Protein AF-A0ABD3G1M0-F1 (afdb_monomer_lite)

Radius of gyration: 13.23 Å; chains: 1; bounding box: 33×28×41 Å

Secondary structure (DSSP, 8-state):
------------TT--EEGGGTTT-HHHHHHTTEEEEEETT--EEEEEE----SSGGG-HHHHHHHHHHHTT--HHHHTT-EEEE-TTS-B--SHHHHHHH-EEEEEETT----

Foldseek 3Di:
DDPLDADPKDFDPPAWDFVVVCPPVLVVCQVQQWAWEDAPPDGTTTIIRFHQDQDPSSCVQSSLLNRCVVVVHDPVQCVVPKWKAAPVRHTDDGSVSCSVRSYIYIYRPPPDDD

Structure (mmCIF, N/CA/C/O backbone):
data_AF-A0ABD3G1M0-F1
#
_entry.id   AF-A0ABD3G1M0-F1
#
loop_
_atom_site.group_PDB
_atom_site.id
_atom_site.type_symbol
_atom_site.label_atom_id
_atom_site.label_alt_id
_atom_site.label_comp_id
_atom_site.label_asym_id
_atom_site.label_entity_id
_atom_site.label_seq_id
_atom_site.pdbx_PDB_ins_code
_atom_site.Cartn_x
_atom_site.Cartn_y
_atom_site.Cartn_z
_atom_site.occupancy
_atom_site.B_iso_or_equiv
_atom_site.auth_seq_id
_atom_site.auth_comp_id
_atom_site.auth_asym_id
_atom_site.auth_atom_id
_atom_site.pdbx_PDB_model_num
ATOM 1 N N . MET A 1 1 ? 13.413 7.931 22.720 1.00 43.38 1 MET A N 1
ATOM 2 C CA . MET A 1 1 ? 12.582 7.595 21.549 1.00 43.38 1 MET A CA 1
ATOM 3 C C . MET A 1 1 ? 12.439 6.092 21.576 1.00 43.38 1 MET A C 1
ATOM 5 O O . MET A 1 1 ? 13.456 5.421 21.490 1.00 43.38 1 MET A O 1
ATOM 9 N N . SER A 1 2 ? 11.254 5.576 21.890 1.00 48.47 2 SER A N 1
ATOM 10 C CA . SER A 1 2 ? 11.028 4.130 21.849 1.00 48.47 2 SER A CA 1
ATOM 11 C C . SER A 1 2 ? 11.089 3.698 20.389 1.00 48.47 2 SER A C 1
ATOM 13 O O . SER A 1 2 ? 10.354 4.266 19.584 1.00 48.47 2 SER A O 1
ATOM 15 N N . ASP A 1 3 ? 11.964 2.749 20.057 1.00 60.94 3 ASP A N 1
ATOM 16 C CA . ASP A 1 3 ? 11.929 2.063 18.764 1.00 60.94 3 ASP A CA 1
ATOM 17 C C . ASP A 1 3 ? 10.566 1.388 18.644 1.00 60.94 3 ASP A C 1
ATOM 19 O O . ASP A 1 3 ? 10.258 0.426 19.355 1.00 60.94 3 ASP A O 1
ATOM 23 N N . VAL A 1 4 ? 9.708 1.942 17.798 1.00 69.69 4 VAL A N 1
ATOM 24 C CA . VAL A 1 4 ? 8.444 1.306 17.459 1.00 69.69 4 VAL A CA 1
ATOM 25 C C . VAL A 1 4 ? 8.799 0.111 16.588 1.00 69.69 4 VAL A C 1
ATOM 27 O O . VAL A 1 4 ? 9.231 0.265 15.451 1.00 69.69 4 VAL A O 1
ATOM 30 N N . LYS A 1 5 ? 8.672 -1.094 17.144 1.00 81.81 5 LYS A N 1
ATOM 31 C CA . LYS A 1 5 ? 8.936 -2.318 16.395 1.00 81.81 5 LYS A CA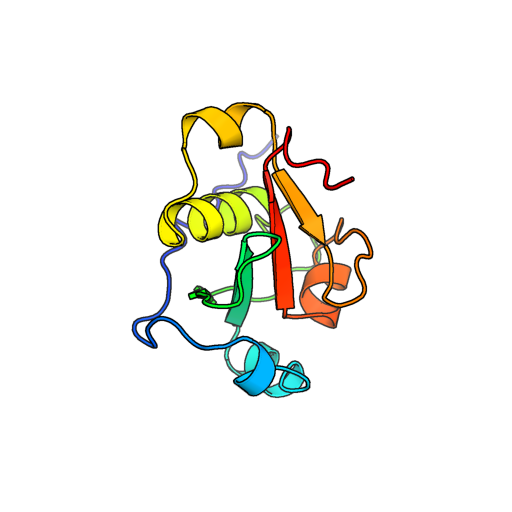 1
ATOM 32 C C . LYS A 1 5 ? 7.724 -2.644 15.531 1.00 81.81 5 LYS A C 1
ATOM 34 O O . LYS A 1 5 ? 6.700 -3.083 16.053 1.00 81.81 5 LYS A O 1
ATOM 39 N N . CYS A 1 6 ? 7.866 -2.450 14.228 1.00 87.12 6 CYS A N 1
ATOM 40 C CA . CYS A 1 6 ? 6.846 -2.837 13.268 1.00 87.12 6 CYS A CA 1
ATOM 41 C C . CYS A 1 6 ? 6.748 -4.364 13.118 1.00 87.12 6 CYS A C 1
ATOM 43 O O . CYS A 1 6 ? 7.753 -5.064 13.295 1.00 87.12 6 CYS A O 1
ATOM 45 N N . PRO A 1 7 ? 5.546 -4.900 12.833 1.00 88.44 7 PRO A N 1
ATOM 46 C CA . PRO A 1 7 ? 5.378 -6.307 12.494 1.00 88.44 7 PRO A CA 1
ATOM 47 C C . PRO A 1 7 ? 6.170 -6.682 11.239 1.00 88.44 7 PRO A C 1
ATOM 49 O O . PRO A 1 7 ? 6.367 -5.860 10.348 1.00 88.44 7 PRO A O 1
ATOM 52 N N . ASP A 1 8 ? 6.565 -7.950 11.154 1.00 89.38 8 ASP A N 1
ATOM 53 C CA . ASP A 1 8 ? 6.998 -8.545 9.890 1.00 89.38 8 ASP A CA 1
ATOM 54 C C . ASP A 1 8 ? 5.742 -8.871 9.073 1.00 89.38 8 ASP A C 1
ATOM 56 O O . ASP A 1 8 ? 5.049 -9.859 9.333 1.00 89.38 8 ASP A O 1
ATOM 60 N N . PHE A 1 9 ? 5.372 -7.960 8.175 1.00 93.88 9 PHE A N 1
ATOM 61 C CA . PHE A 1 9 ? 4.169 -8.091 7.366 1.00 93.88 9 PHE A CA 1
ATOM 62 C C . PHE A 1 9 ? 4.379 -9.111 6.249 1.00 93.88 9 PHE A C 1
ATOM 64 O O . PHE A 1 9 ? 5.313 -8.998 5.463 1.00 93.88 9 PHE A O 1
ATOM 71 N N . GLN A 1 10 ? 3.457 -10.063 6.141 1.00 94.00 10 GLN A N 1
ATOM 72 C CA . GLN A 1 10 ? 3.439 -11.074 5.086 1.00 94.00 10 GLN A CA 1
ATOM 73 C C . GLN A 1 10 ? 2.075 -11.043 4.387 1.00 94.00 10 GLN A C 1
ATOM 75 O O . GLN A 1 10 ? 1.068 -10.836 5.073 1.00 94.00 10 GLN A O 1
ATOM 80 N N . PRO A 1 11 ? 2.013 -11.219 3.056 1.00 93.50 11 PRO A N 1
ATOM 81 C CA . PRO A 1 11 ? 0.749 -11.259 2.335 1.00 93.50 11 PRO A CA 1
ATOM 82 C C . PRO A 1 11 ? -0.093 -12.450 2.800 1.00 93.50 11 PRO A C 1
ATOM 84 O O . PRO A 1 11 ? 0.428 -13.476 3.234 1.00 93.50 11 PRO A O 1
ATOM 87 N N . THR A 1 12 ? -1.412 -12.318 2.719 1.00 91.88 12 THR A N 1
ATOM 88 C CA . THR A 1 12 ? -2.322 -13.431 3.023 1.00 91.88 12 THR A CA 1
ATOM 89 C C . THR A 1 12 ? -2.251 -14.506 1.936 1.00 91.88 12 THR A C 1
ATOM 91 O O . THR A 1 12 ? -1.949 -14.197 0.784 1.00 91.88 12 THR A O 1
ATOM 94 N N . ASP A 1 13 ? -2.662 -15.734 2.256 1.00 85.50 13 ASP A N 1
ATOM 95 C CA . ASP A 1 13 ? -2.692 -16.862 1.309 1.00 85.50 13 ASP A CA 1
ATOM 96 C C . ASP A 1 13 ? -3.772 -16.743 0.204 1.00 85.50 13 ASP A C 1
ATOM 98 O O . ASP A 1 13 ? -3.961 -17.673 -0.579 1.00 85.50 13 ASP A O 1
ATOM 102 N N . GLU A 1 14 ? -4.498 -15.618 0.123 1.00 78.94 14 GLU A N 1
ATOM 103 C CA . GLU A 1 14 ? -5.591 -15.386 -0.841 1.00 78.94 14 GLU A CA 1
ATOM 104 C C . GLU A 1 14 ? -5.107 -15.265 -2.307 1.00 78.94 14 GLU A C 1
ATOM 106 O O . GLU A 1 14 ? -5.920 -15.334 -3.228 1.00 78.94 14 GLU A O 1
ATOM 111 N N . GLY A 1 15 ? -3.791 -15.185 -2.543 1.00 72.81 15 GLY A N 1
ATOM 112 C CA . GLY A 1 15 ? -3.193 -15.121 -3.881 1.00 72.81 15 GLY A CA 1
ATOM 113 C C . GLY A 1 15 ? -3.417 -13.782 -4.595 1.00 72.81 15 GLY A C 1
ATOM 114 O O . GLY A 1 15 ? -4.031 -12.864 -4.050 1.00 72.81 15 GLY A O 1
ATOM 115 N N . LEU A 1 16 ? -2.891 -13.660 -5.821 1.00 77.25 16 LEU A N 1
ATOM 116 C CA . LEU A 1 16 ? -3.046 -12.439 -6.617 1.00 77.25 16 LEU A CA 1
ATOM 117 C C . LEU A 1 16 ? -4.505 -12.259 -7.047 1.00 77.25 16 LEU A C 1
ATOM 119 O O . LEU A 1 16 ? -5.093 -13.153 -7.659 1.00 77.25 16 LEU A O 1
ATOM 123 N N . THR A 1 17 ? -5.082 -11.100 -6.734 1.00 84.38 17 THR A N 1
ATOM 124 C CA . THR A 1 17 ? -6.458 -10.742 -7.111 1.00 84.38 17 THR A CA 1
ATOM 125 C C . THR A 1 17 ? -6.456 -9.513 -8.008 1.00 84.38 17 THR A C 1
ATOM 127 O O . THR A 1 17 ? -5.645 -8.614 -7.820 1.00 84.38 17 THR A O 1
ATOM 130 N N . HIS A 1 18 ? -7.361 -9.474 -8.989 1.00 87.06 18 HIS A N 1
ATOM 131 C CA . HIS A 1 18 ? -7.497 -8.320 -9.875 1.00 87.06 18 HIS A CA 1
ATOM 132 C C . HIS A 1 18 ? -8.236 -7.166 -9.179 1.00 87.06 18 HIS A C 1
ATOM 134 O O . HIS A 1 18 ? -9.300 -7.395 -8.595 1.00 87.06 18 HIS A O 1
ATOM 140 N N . VAL A 1 19 ? -7.744 -5.928 -9.299 1.00 82.62 19 VAL A N 1
ATOM 141 C CA . VAL A 1 19 ? -8.296 -4.745 -8.601 1.00 82.62 19 VAL A CA 1
ATOM 142 C C . VAL A 1 19 ? -9.807 -4.549 -8.769 1.00 82.62 19 VAL A C 1
ATOM 144 O O . VAL A 1 19 ? -10.498 -4.218 -7.807 1.00 82.62 19 VAL A O 1
ATOM 147 N N . GLU A 1 20 ? -10.358 -4.811 -9.957 1.00 86.75 20 GLU A N 1
ATOM 148 C CA . GLU A 1 20 ? -11.800 -4.673 -10.233 1.00 86.75 20 GLU A CA 1
ATOM 149 C C . GLU A 1 20 ? -12.684 -5.511 -9.303 1.00 86.75 20 GLU A C 1
ATOM 151 O O . GLU A 1 20 ? -13.820 -5.129 -9.022 1.00 86.75 20 GLU A O 1
ATOM 156 N N . LEU A 1 21 ? -12.161 -6.636 -8.808 1.00 86.25 21 LEU A N 1
ATOM 157 C CA . LEU A 1 21 ? -12.872 -7.487 -7.864 1.00 86.25 21 LEU A CA 1
ATOM 158 C C . LEU A 1 21 ? -12.922 -6.872 -6.468 1.00 86.25 21 LEU A C 1
ATOM 160 O O . LEU A 1 21 ? -13.790 -7.251 -5.697 1.00 86.25 21 LEU A O 1
ATOM 164 N N . VAL A 1 22 ? -12.030 -5.937 -6.142 1.00 87.06 22 VAL A N 1
ATOM 165 C CA . VAL A 1 22 ? -11.836 -5.380 -4.794 1.00 87.06 22 VAL A CA 1
ATOM 166 C C . VAL A 1 22 ? -12.381 -3.958 -4.665 1.00 87.06 22 VAL A C 1
ATOM 168 O O . VAL A 1 22 ? -12.661 -3.499 -3.557 1.00 87.06 22 VAL A O 1
ATOM 171 N N . LEU A 1 23 ? -12.602 -3.263 -5.784 1.00 87.00 23 LEU A N 1
ATOM 172 C CA . LEU A 1 23 ? -13.234 -1.944 -5.786 1.00 87.00 23 LEU A CA 1
ATOM 173 C C . LEU A 1 23 ? -14.554 -1.963 -5.000 1.00 87.00 23 LEU A C 1
ATOM 175 O O . LEU A 1 23 ? -15.399 -2.839 -5.194 1.00 87.00 23 LEU A O 1
ATOM 179 N N . ARG A 1 24 ? -14.760 -0.949 -4.148 1.00 88.50 24 ARG A N 1
ATOM 180 C CA . ARG A 1 24 ? -15.937 -0.805 -3.271 1.00 88.50 24 ARG A CA 1
ATOM 181 C C . ARG A 1 24 ? -16.069 -1.871 -2.175 1.00 88.50 24 ARG A C 1
ATOM 183 O O . ARG A 1 24 ? -17.148 -2.023 -1.599 1.00 88.50 24 ARG A O 1
ATOM 190 N N . GLN A 1 25 ? -15.009 -2.630 -1.893 1.00 92.19 25 GLN A N 1
ATOM 191 C CA . GLN A 1 25 ? -14.962 -3.584 -0.780 1.00 92.19 25 GLN A CA 1
ATOM 192 C C . GLN A 1 25 ? -14.263 -3.015 0.462 1.00 92.19 25 GLN A C 1
ATOM 194 O O . GLN A 1 25 ? -13.815 -3.773 1.323 1.00 92.19 25 GLN A O 1
ATOM 199 N N . GLU A 1 26 ? -14.178 -1.691 0.611 1.00 92.56 26 GLU A N 1
ATOM 200 C CA . GLU A 1 26 ? -13.411 -1.052 1.685 1.00 92.56 26 GLU A CA 1
ATOM 201 C C . GLU A 1 26 ? -13.909 -1.484 3.066 1.00 92.56 26 GLU A C 1
ATOM 203 O O . GLU A 1 26 ? -13.105 -1.678 3.972 1.00 92.56 26 GLU A O 1
ATOM 208 N N . GLN A 1 27 ? -15.224 -1.674 3.236 1.00 94.06 27 GLN A N 1
ATOM 209 C CA . GLN A 1 27 ? -15.786 -2.168 4.496 1.00 94.06 27 GLN A CA 1
ATOM 210 C C . GLN A 1 27 ? -15.377 -3.619 4.779 1.00 94.06 27 GLN A C 1
ATOM 212 O O . GLN A 1 27 ? -14.970 -3.927 5.892 1.00 94.06 27 GLN A O 1
ATOM 217 N N . GLN A 1 28 ? -15.420 -4.494 3.773 1.00 94.81 28 GLN A N 1
ATOM 218 C CA . GLN A 1 28 ? -15.022 -5.895 3.922 1.00 94.81 28 GLN A CA 1
ATOM 219 C C . GLN A 1 28 ? -13.528 -6.022 4.250 1.00 94.81 28 GLN A C 1
ATOM 221 O O . GLN A 1 28 ? -13.152 -6.817 5.109 1.00 94.81 28 GLN A O 1
ATOM 226 N N . LEU A 1 29 ? -12.682 -5.216 3.604 1.00 94.88 29 LEU A N 1
ATOM 227 C CA . LEU A 1 29 ? -11.256 -5.125 3.9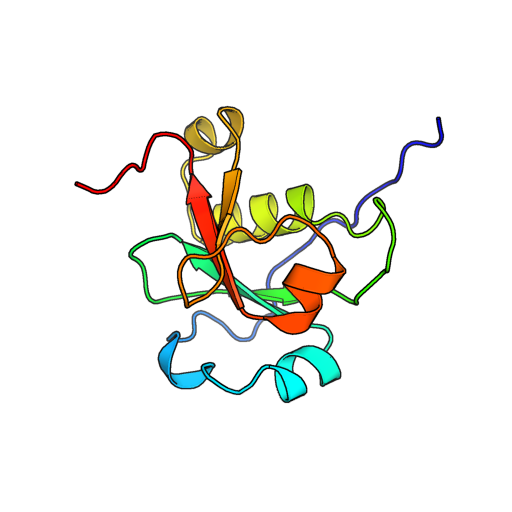19 1.00 94.88 29 LEU A CA 1
ATOM 228 C C . LEU A 1 29 ? -11.036 -4.640 5.358 1.00 94.88 29 LEU A C 1
ATOM 230 O O . LEU A 1 29 ? -10.205 -5.193 6.077 1.00 94.88 29 LEU A O 1
ATOM 234 N N . ARG A 1 30 ? -11.826 -3.65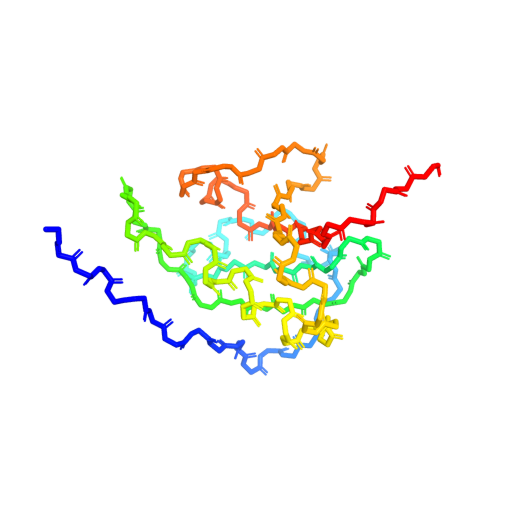9 5.812 1.00 95.31 30 ARG A N 1
ATOM 235 C CA . ARG A 1 30 ? -11.819 -3.177 7.203 1.00 95.31 30 ARG A CA 1
ATOM 236 C C . ARG A 1 30 ? -12.161 -4.290 8.187 1.00 95.31 30 ARG A C 1
ATOM 238 O O . ARG A 1 30 ? -11.407 -4.510 9.130 1.00 95.31 30 ARG A O 1
ATOM 245 N N . ASP A 1 31 ? -13.243 -5.022 7.932 1.00 95.25 31 ASP A N 1
ATOM 246 C CA . ASP A 1 31 ? -13.736 -6.098 8.800 1.00 95.25 31 ASP A CA 1
ATOM 247 C C . ASP A 1 31 ? -12.720 -7.244 8.927 1.00 95.25 31 ASP A C 1
ATOM 249 O O . ASP A 1 31 ? -12.625 -7.893 9.970 1.00 95.25 31 ASP A O 1
ATOM 253 N N . ARG A 1 32 ? -11.926 -7.472 7.875 1.00 94.88 32 ARG A N 1
ATOM 254 C CA . ARG A 1 32 ? -10.853 -8.475 7.843 1.00 94.88 32 ARG A CA 1
ATOM 255 C C . ARG A 1 32 ? -9.502 -7.958 8.335 1.00 94.88 32 ARG A C 1
ATOM 257 O O . ARG A 1 32 ? -8.562 -8.743 8.404 1.00 94.88 32 ARG A O 1
ATOM 264 N N . ASN A 1 33 ? -9.389 -6.674 8.686 1.00 95.50 33 ASN A N 1
ATOM 265 C CA . ASN A 1 33 ? -8.110 -6.009 8.949 1.00 95.50 33 ASN A CA 1
ATOM 266 C C . ASN A 1 33 ? -7.102 -6.246 7.818 1.00 95.50 33 ASN A C 1
ATOM 268 O O . ASN A 1 33 ? -5.981 -6.694 8.046 1.00 95.50 33 ASN A O 1
ATOM 272 N N . GLN A 1 34 ? -7.526 -5.976 6.590 1.00 95.56 34 GLN A N 1
ATOM 273 C CA . GLN A 1 34 ? -6.706 -6.094 5.395 1.00 95.56 34 GLN A CA 1
ATOM 274 C C . GLN A 1 34 ? -6.591 -4.737 4.700 1.00 95.56 34 GLN A C 1
ATOM 276 O O . GLN A 1 34 ? -7.458 -3.862 4.817 1.00 95.56 34 GLN A O 1
ATOM 281 N N . VAL A 1 35 ? -5.493 -4.572 3.975 1.00 96.25 35 VAL A N 1
ATOM 282 C CA . VAL A 1 35 ? -5.294 -3.518 2.984 1.00 96.25 35 VAL A CA 1
ATOM 283 C C . VAL A 1 35 ? -4.839 -4.192 1.703 1.00 96.25 35 VAL A C 1
ATOM 285 O O . VAL A 1 35 ? -3.989 -5.080 1.729 1.00 96.25 35 VAL A O 1
ATOM 288 N N . PHE A 1 36 ? -5.423 -3.781 0.591 1.00 95.81 36 PHE A N 1
ATOM 289 C CA . PHE A 1 36 ? -5.089 -4.285 -0.726 1.00 95.81 36 PHE A CA 1
ATOM 290 C C . PHE A 1 36 ? -4.057 -3.366 -1.380 1.00 95.81 36 PHE A C 1
ATOM 292 O O . PHE A 1 36 ? -4.277 -2.156 -1.475 1.00 95.81 36 PHE A O 1
ATOM 299 N N . PHE A 1 37 ? -2.926 -3.931 -1.794 1.00 95.94 37 PHE A N 1
ATOM 300 C CA . PHE A 1 37 ? -1.821 -3.185 -2.384 1.00 95.94 37 PHE A CA 1
ATOM 301 C C . PHE A 1 37 ? -1.534 -3.636 -3.804 1.00 95.94 37 PHE A C 1
ATOM 303 O O . PHE A 1 37 ? -1.462 -4.833 -4.075 1.00 95.94 37 PHE A O 1
ATOM 310 N N . MET A 1 38 ? -1.267 -2.648 -4.652 1.00 94.00 38 MET A N 1
ATOM 311 C CA . MET A 1 38 ? -0.900 -2.825 -6.052 1.00 94.00 38 MET A CA 1
ATOM 312 C C . MET A 1 38 ? 0.328 -2.008 -6.408 1.00 94.00 38 MET A C 1
ATOM 314 O O . MET A 1 38 ? 0.532 -0.938 -5.838 1.00 94.00 38 MET A O 1
ATOM 318 N N . LEU A 1 39 ? 1.144 -2.463 -7.357 1.00 92.31 39 LEU A N 1
ATOM 319 C CA . LEU A 1 39 ? 2.166 -1.594 -7.944 1.00 92.31 39 LEU A CA 1
ATOM 320 C C . LEU A 1 39 ? 1.506 -0.636 -8.934 1.00 92.31 39 LEU A C 1
ATOM 322 O O . LEU A 1 39 ? 0.571 -0.998 -9.644 1.00 92.31 39 LEU A O 1
ATOM 326 N N . ASN A 1 40 ? 2.010 0.592 -9.014 1.00 87.25 40 ASN A N 1
ATOM 327 C CA . ASN A 1 40 ? 1.490 1.561 -9.969 1.00 87.25 40 ASN A CA 1
ATOM 328 C C . ASN A 1 40 ? 1.558 1.040 -11.415 1.00 87.25 40 ASN A C 1
ATOM 330 O O . ASN A 1 40 ? 2.617 0.610 -11.875 1.00 87.25 40 ASN A O 1
ATOM 334 N N . GLY A 1 41 ? 0.440 1.117 -12.141 1.00 84.38 41 GLY A N 1
ATOM 335 C CA . GLY A 1 41 ? 0.329 0.614 -13.514 1.00 84.38 41 GLY A CA 1
ATOM 336 C C . GLY A 1 41 ? 0.155 -0.905 -13.640 1.00 84.38 41 GLY A C 1
ATOM 337 O O . GLY A 1 41 ? 0.148 -1.405 -14.763 1.00 84.38 41 GLY A O 1
ATOM 338 N N . GLN A 1 42 ? 0.008 -1.624 -12.523 1.00 86.56 42 GLN A N 1
ATOM 339 C CA . GLN A 1 42 ? -0.385 -3.033 -12.481 1.00 86.56 42 GLN A CA 1
ATOM 340 C C . GLN A 1 42 ? -1.821 -3.180 -11.969 1.00 86.56 42 GLN A C 1
ATOM 342 O O . GLN A 1 42 ? -2.372 -2.251 -11.383 1.00 86.56 42 GLN A O 1
ATOM 347 N N . ASN A 1 43 ? -2.410 -4.356 -12.202 1.00 82.75 43 ASN A N 1
ATOM 348 C CA . ASN A 1 43 ? -3.776 -4.684 -11.781 1.00 82.75 43 ASN A CA 1
ATOM 349 C C . ASN A 1 43 ? -3.860 -5.976 -10.940 1.00 82.75 43 ASN A C 1
ATOM 351 O O . ASN A 1 43 ? -4.973 -6.430 -10.681 1.00 82.75 43 ASN A O 1
ATOM 355 N N . GLU A 1 44 ? -2.726 -6.614 -10.617 1.00 79.94 44 GLU A N 1
ATOM 356 C CA . GLU A 1 44 ? -2.635 -7.887 -9.882 1.00 79.94 44 GLU A CA 1
ATOM 357 C C . GLU A 1 44 ? -1.834 -7.724 -8.593 1.00 79.94 44 GLU A C 1
ATOM 359 O O . GLU A 1 44 ? -0.696 -7.249 -8.609 1.00 79.94 44 GLU A O 1
ATOM 364 N N . ASP A 1 45 ? -2.436 -8.152 -7.486 1.00 83.19 45 ASP A N 1
ATOM 365 C CA . ASP A 1 45 ? -2.224 -7.448 -6.224 1.00 83.19 45 ASP A CA 1
ATOM 366 C C . ASP A 1 45 ? -2.242 -8.373 -5.005 1.00 83.19 45 ASP A C 1
ATOM 368 O O . ASP A 1 45 ? -2.701 -9.513 -5.075 1.00 83.19 45 ASP A O 1
ATOM 372 N N . VAL A 1 46 ? -1.785 -7.864 -3.858 1.00 92.75 46 VAL A N 1
ATOM 373 C CA . VAL A 1 46 ? -1.696 -8.621 -2.600 1.00 92.75 46 VAL A CA 1
ATOM 374 C C . VAL A 1 46 ? -2.564 -8.013 -1.503 1.00 92.75 46 VAL A C 1
ATOM 376 O O . VAL A 1 46 ? -2.641 -6.794 -1.336 1.00 92.75 46 VAL A O 1
ATOM 379 N N . TYR A 1 47 ? -3.172 -8.875 -0.689 1.00 95.56 47 TYR A N 1
ATOM 380 C CA . TYR A 1 47 ? -3.771 -8.470 0.580 1.00 95.56 47 TYR A CA 1
ATOM 381 C C . TYR A 1 47 ? -2.724 -8.532 1.683 1.00 95.56 47 TYR A C 1
ATOM 383 O O . TYR A 1 47 ? -2.131 -9.583 1.937 1.00 95.56 47 TYR A O 1
ATOM 391 N N . MET A 1 48 ? -2.544 -7.415 2.375 1.00 95.62 48 MET A N 1
ATOM 392 C CA . MET A 1 48 ? -1.658 -7.312 3.522 1.00 95.62 48 MET A CA 1
ATOM 393 C C . MET A 1 48 ? -2.480 -7.221 4.811 1.00 95.62 48 MET A C 1
ATOM 395 O O . MET A 1 48 ? -3.404 -6.403 4.886 1.00 95.62 48 MET A O 1
ATOM 399 N N . PRO A 1 49 ? -2.162 -8.022 5.843 1.00 95.25 49 PRO A N 1
ATOM 400 C CA . PRO A 1 49 ? -2.808 -7.919 7.139 1.00 95.25 49 PRO A CA 1
ATOM 401 C C . PRO A 1 49 ? -2.403 -6.601 7.801 1.00 95.25 49 PRO A C 1
ATOM 403 O O . PRO A 1 49 ? -1.229 -6.347 8.065 1.00 95.25 49 PRO A O 1
ATOM 406 N N . TRP A 1 50 ? -3.387 -5.758 8.084 1.00 95.06 50 TRP A N 1
ATOM 407 C CA . TRP A 1 50 ? -3.196 -4.481 8.747 1.00 95.06 50 TRP A CA 1
ATOM 408 C C . TRP A 1 50 ? -4.458 -4.043 9.498 1.00 95.06 50 TRP A C 1
ATOM 410 O O . TRP A 1 50 ? -5.536 -3.835 8.926 1.00 95.06 50 TRP A O 1
ATOM 420 N N . ALA A 1 51 ? -4.299 -3.868 10.808 1.00 91.31 51 ALA A N 1
ATOM 421 C CA . ALA A 1 51 ? -5.306 -3.276 11.674 1.00 91.31 51 ALA A CA 1
ATOM 422 C C . ALA A 1 51 ? -5.017 -1.782 11.843 1.00 91.31 51 ALA A C 1
ATOM 424 O O . ALA A 1 51 ? -3.874 -1.394 12.092 1.00 91.31 51 ALA A O 1
ATOM 425 N N . HIS A 1 52 ? -6.057 -0.953 11.734 1.00 90.44 52 HIS A N 1
ATOM 426 C CA . HIS A 1 52 ? -5.912 0.493 11.886 1.00 90.44 52 HIS A CA 1
ATOM 427 C C . HIS A 1 52 ? -5.431 0.844 13.296 1.00 90.44 52 HIS A C 1
ATOM 429 O O . HIS A 1 52 ? -5.964 0.359 14.296 1.00 90.44 52 HIS A O 1
ATOM 435 N N . GLN A 1 53 ? -4.414 1.702 13.357 1.00 83.81 53 GLN A N 1
ATOM 436 C CA . GLN A 1 53 ? -3.931 2.322 14.584 1.00 83.81 53 GLN A CA 1
ATOM 437 C C . GLN A 1 53 ? -3.729 3.821 14.318 1.00 83.81 53 GLN A C 1
ATOM 439 O O . GLN A 1 53 ? -3.000 4.170 13.392 1.00 83.81 53 GLN A O 1
ATOM 444 N N . PRO A 1 54 ? -4.338 4.724 15.103 1.00 70.12 54 PRO A N 1
ATOM 445 C CA . PRO A 1 54 ? -4.326 6.166 14.836 1.00 70.12 54 PRO A CA 1
ATOM 446 C C . PRO A 1 54 ? -3.022 6.870 15.272 1.00 70.12 54 PRO A C 1
ATOM 448 O O . PRO A 1 54 ? -3.049 8.001 15.749 1.00 70.12 54 PRO A O 1
ATOM 451 N N . SER A 1 55 ? -1.866 6.212 15.162 1.00 71.50 55 SER A N 1
ATOM 452 C CA . SER A 1 55 ? -0.567 6.767 15.563 1.00 71.50 55 SER A CA 1
ATOM 453 C C . SER A 1 55 ? 0.502 6.516 14.501 1.00 71.50 55 SER A C 1
ATOM 455 O O . SER A 1 55 ? 0.340 5.669 13.623 1.00 71.50 55 SER A O 1
ATOM 457 N N . ASP A 1 56 ? 1.648 7.186 14.638 1.00 62.62 56 ASP A N 1
ATOM 458 C CA . ASP A 1 56 ? 2.854 6.934 13.833 1.00 62.62 56 ASP A CA 1
ATOM 459 C C . ASP A 1 56 ? 3.359 5.476 13.947 1.00 62.62 56 ASP A C 1
ATOM 461 O O . ASP A 1 56 ? 4.259 5.061 13.225 1.00 62.62 56 ASP A O 1
ATOM 465 N N . GLN A 1 57 ? 2.763 4.674 14.839 1.00 67.94 57 GLN A N 1
ATOM 466 C CA . GLN A 1 57 ? 3.020 3.244 15.003 1.00 67.94 57 GLN A CA 1
ATOM 467 C C . GLN A 1 57 ? 2.236 2.362 14.026 1.00 67.94 57 GLN A C 1
ATOM 469 O O . GLN A 1 57 ? 2.345 1.141 14.086 1.00 67.94 57 GLN A O 1
ATOM 474 N N . ALA A 1 58 ? 1.465 2.952 13.111 1.00 81.75 58 ALA A N 1
ATOM 475 C CA . ALA A 1 58 ? 0.720 2.217 12.096 1.00 81.75 58 ALA A CA 1
ATOM 476 C C . ALA A 1 58 ? 1.605 1.505 11.055 1.00 81.75 58 ALA A C 1
ATOM 478 O O . ALA A 1 58 ? 1.067 0.755 10.239 1.00 81.75 58 ALA A O 1
ATOM 479 N N . CYS A 1 59 ? 2.926 1.738 11.070 1.00 90.69 59 CYS A N 1
ATOM 480 C CA . CYS A 1 59 ? 3.920 1.038 10.248 1.00 90.69 59 CYS A CA 1
ATOM 481 C C . CYS A 1 59 ? 3.584 1.020 8.750 1.00 90.69 59 CYS A C 1
ATOM 483 O O . CYS A 1 59 ? 3.781 0.021 8.063 1.00 90.69 59 CYS A O 1
ATOM 485 N N . ILE A 1 60 ? 3.014 2.123 8.251 1.00 92.19 60 ILE A N 1
ATOM 486 C CA . ILE A 1 60 ? 2.521 2.234 6.870 1.00 92.19 60 ILE A CA 1
ATOM 487 C C . ILE A 1 60 ? 3.664 2.066 5.871 1.00 92.19 60 ILE A C 1
ATOM 489 O O . ILE A 1 60 ? 3.477 1.452 4.823 1.00 92.19 60 ILE A O 1
ATOM 493 N N . LEU A 1 61 ? 4.842 2.607 6.195 1.00 90.00 61 LEU A N 1
ATOM 494 C CA . LEU A 1 61 ? 6.018 2.510 5.342 1.00 90.00 61 LEU A CA 1
ATOM 495 C C . LEU A 1 61 ? 6.493 1.058 5.236 1.00 90.00 61 LEU A C 1
ATOM 497 O O . LEU A 1 61 ? 6.657 0.555 4.130 1.00 90.00 61 LEU A O 1
ATOM 501 N N . GLU A 1 62 ? 6.664 0.376 6.367 1.00 92.19 62 GLU A N 1
ATOM 502 C CA . GLU A 1 62 ? 7.093 -1.022 6.429 1.00 92.19 62 GLU A CA 1
ATOM 503 C C . GLU A 1 62 ? 6.072 -1.942 5.751 1.00 92.19 62 GLU A C 1
ATOM 505 O O . GLU A 1 62 ? 6.443 -2.796 4.949 1.00 92.19 62 GLU A O 1
ATOM 510 N N . LEU A 1 63 ? 4.779 -1.721 6.005 1.00 94.75 63 LEU A N 1
ATOM 511 C CA . LEU A 1 63 ? 3.682 -2.421 5.341 1.00 94.75 63 LEU A CA 1
ATOM 512 C C . LEU A 1 63 ? 3.779 -2.292 3.817 1.00 94.75 63 LEU A C 1
ATOM 514 O O . LEU A 1 63 ? 3.705 -3.291 3.103 1.00 94.75 63 LEU A O 1
ATOM 518 N N . ALA A 1 64 ? 3.968 -1.071 3.319 1.00 94.50 64 ALA A N 1
ATOM 519 C CA . ALA A 1 64 ? 4.037 -0.793 1.892 1.00 94.50 64 ALA A CA 1
ATOM 520 C C . ALA A 1 64 ? 5.324 -1.327 1.237 1.00 94.50 64 ALA A C 1
ATOM 522 O O . ALA A 1 64 ? 5.273 -1.797 0.102 1.00 94.50 64 ALA A O 1
ATOM 523 N N . GLN A 1 65 ? 6.459 -1.320 1.944 1.00 93.81 65 GLN A N 1
ATOM 524 C CA . GLN A 1 65 ? 7.696 -1.957 1.476 1.00 93.81 65 GLN A CA 1
ATOM 525 C C . GLN A 1 65 ? 7.516 -3.471 1.330 1.00 93.81 65 GLN A C 1
ATOM 527 O O . GLN A 1 65 ? 7.855 -4.031 0.289 1.00 93.81 65 GLN A O 1
ATOM 532 N N . MET A 1 66 ? 6.932 -4.128 2.336 1.00 94.69 66 MET A N 1
ATOM 533 C CA . MET A 1 66 ? 6.676 -5.570 2.288 1.00 94.69 66 MET A CA 1
ATOM 534 C C . MET A 1 66 ? 5.658 -5.938 1.208 1.00 94.69 66 MET A C 1
ATOM 536 O O . MET A 1 66 ? 5.831 -6.944 0.517 1.00 94.69 66 MET A O 1
ATOM 540 N N . ALA A 1 67 ? 4.637 -5.102 1.003 1.00 94.81 67 ALA A N 1
ATOM 541 C CA . ALA A 1 67 ? 3.700 -5.259 -0.103 1.00 94.81 67 ALA A CA 1
ATOM 542 C C . ALA A 1 67 ? 4.416 -5.174 -1.459 1.00 94.81 67 ALA A C 1
ATOM 544 O O . ALA A 1 67 ? 4.262 -6.062 -2.293 1.00 94.81 67 ALA A O 1
ATOM 545 N N . ALA A 1 68 ? 5.256 -4.154 -1.661 1.00 94.12 68 ALA A N 1
ATOM 546 C CA . ALA A 1 68 ? 6.012 -3.979 -2.898 1.00 94.12 68 ALA A CA 1
ATOM 547 C C . ALA A 1 68 ? 6.938 -5.169 -3.187 1.00 94.12 68 ALA A C 1
ATOM 549 O O . ALA A 1 68 ? 6.946 -5.681 -4.304 1.00 94.12 68 ALA A O 1
ATOM 550 N N . LEU A 1 69 ? 7.677 -5.645 -2.180 1.00 93.56 69 LEU A N 1
ATOM 551 C CA . LEU A 1 69 ? 8.533 -6.829 -2.303 1.00 93.56 69 LEU A CA 1
ATOM 552 C C . LEU A 1 69 ? 7.726 -8.084 -2.658 1.00 93.56 69 LEU A C 1
ATOM 554 O O . LEU A 1 69 ? 8.146 -8.864 -3.511 1.00 93.56 69 LEU A O 1
ATOM 558 N N . SER A 1 70 ? 6.547 -8.255 -2.055 1.00 93.00 70 SER A N 1
ATOM 559 C CA . SER A 1 70 ? 5.635 -9.369 -2.362 1.00 93.00 70 SER A CA 1
ATOM 560 C C . SER A 1 70 ? 5.111 -9.309 -3.800 1.00 93.00 70 SER A C 1
ATOM 562 O O . SER A 1 70 ? 4.893 -10.341 -4.428 1.00 93.00 70 SER A O 1
ATOM 564 N N . LEU A 1 71 ? 4.984 -8.100 -4.348 1.00 91.56 71 LEU A N 1
ATOM 565 C CA . LEU A 1 71 ? 4.635 -7.829 -5.743 1.00 91.56 71 LEU A CA 1
ATOM 566 C C . LEU A 1 71 ? 5.854 -7.848 -6.682 1.00 91.56 71 LEU A C 1
ATOM 568 O O . LEU A 1 71 ? 5.766 -7.397 -7.822 1.00 91.56 71 LEU A O 1
ATOM 572 N N . SER A 1 72 ? 6.996 -8.378 -6.228 1.00 91.12 72 SER A N 1
ATOM 573 C CA . SER A 1 72 ? 8.243 -8.475 -7.001 1.00 91.12 72 SER A CA 1
ATOM 574 C C . SER A 1 72 ? 8.814 -7.125 -7.461 1.00 91.12 72 SER A C 1
ATOM 576 O O . SER A 1 72 ? 9.499 -7.059 -8.484 1.00 91.12 72 SER A O 1
ATOM 578 N N . ALA A 1 73 ? 8.558 -6.043 -6.714 1.00 91.19 73 ALA A N 1
ATOM 579 C CA . ALA A 1 73 ? 9.256 -4.777 -6.919 1.00 91.19 73 ALA A CA 1
ATOM 580 C C . ALA A 1 73 ? 10.769 -4.960 -6.763 1.00 91.19 73 ALA A C 1
ATOM 582 O O . ALA A 1 73 ? 11.227 -5.690 -5.882 1.00 91.19 73 ALA A O 1
ATOM 583 N N . ASP A 1 74 ? 11.538 -4.248 -7.586 1.00 89.62 74 ASP A N 1
ATOM 584 C CA . ASP A 1 74 ? 12.993 -4.224 -7.480 1.00 89.62 74 ASP A CA 1
ATOM 585 C C . ASP A 1 74 ? 13.415 -3.602 -6.131 1.00 89.62 74 ASP A C 1
ATOM 587 O O . ASP A 1 74 ? 13.117 -2.423 -5.885 1.00 89.62 74 ASP A O 1
ATOM 591 N N . PRO A 1 75 ? 14.099 -4.355 -5.246 1.00 90.00 75 PRO A N 1
ATOM 592 C CA . PRO A 1 75 ? 14.558 -3.841 -3.960 1.00 90.00 75 PRO A CA 1
ATOM 593 C C . PRO A 1 75 ? 15.467 -2.613 -4.090 1.00 90.00 75 PRO A C 1
ATOM 595 O O . PRO A 1 75 ? 15.435 -1.742 -3.217 1.00 90.00 75 PRO A O 1
ATOM 598 N N . ASP A 1 76 ? 16.219 -2.500 -5.190 1.00 89.00 76 ASP A N 1
ATOM 599 C CA . ASP A 1 76 ? 17.116 -1.369 -5.444 1.00 89.00 76 ASP A CA 1
ATOM 600 C C . ASP A 1 76 ? 16.348 -0.071 -5.745 1.00 8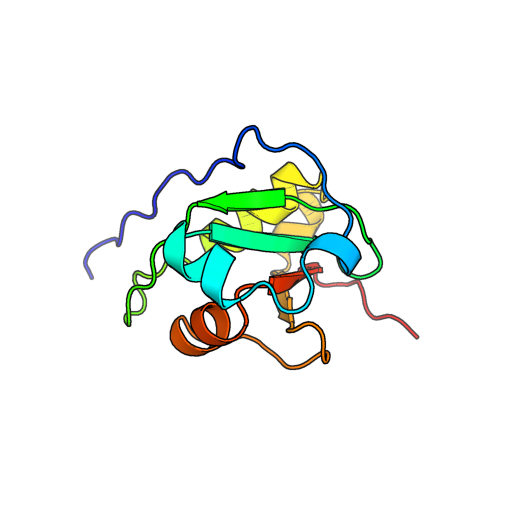9.00 76 ASP A C 1
ATOM 602 O O . ASP A 1 76 ? 16.916 1.017 -5.665 1.00 89.00 76 ASP A O 1
ATOM 606 N N . LEU A 1 77 ? 15.047 -0.146 -6.051 1.00 86.56 77 LEU A N 1
ATOM 607 C CA . LEU A 1 77 ? 14.189 1.031 -6.213 1.00 86.56 77 LEU A CA 1
ATOM 608 C C . LEU A 1 77 ? 13.547 1.477 -4.896 1.00 86.56 77 LEU A C 1
ATOM 610 O O . LEU A 1 77 ? 13.267 2.664 -4.727 1.00 86.56 77 LEU A O 1
ATOM 614 N N . LEU A 1 78 ? 13.352 0.564 -3.938 1.00 87.12 78 LEU A N 1
ATOM 615 C CA . LEU A 1 78 ? 12.736 0.881 -2.642 1.00 87.12 78 LEU A CA 1
ATOM 616 C C . LEU A 1 78 ? 13.601 1.819 -1.794 1.00 87.12 78 LEU A C 1
ATOM 618 O O . LEU A 1 78 ? 13.068 2.603 -1.007 1.00 87.12 78 LEU A O 1
ATOM 622 N N . VAL A 1 79 ? 14.924 1.784 -1.980 1.00 85.44 79 VAL A N 1
ATOM 623 C CA . VAL A 1 79 ? 15.874 2.667 -1.275 1.00 85.44 79 VAL A CA 1
ATOM 624 C C . VAL A 1 79 ? 15.682 4.145 -1.622 1.00 85.44 79 VAL A C 1
ATOM 626 O O . VAL A 1 79 ? 16.045 5.008 -0.825 1.00 85.44 79 VAL A O 1
ATOM 629 N N . ASN A 1 80 ? 15.083 4.443 -2.779 1.00 85.00 80 ASN A N 1
ATOM 630 C CA . ASN A 1 80 ? 14.767 5.811 -3.196 1.00 85.00 80 ASN A CA 1
ATOM 631 C C . ASN A 1 80 ? 13.484 6.337 -2.531 1.00 85.00 80 ASN A C 1
ATOM 633 O O . ASN A 1 80 ? 13.146 7.511 -2.659 1.00 85.00 80 ASN A O 1
ATOM 637 N N . GLY A 1 81 ? 12.790 5.481 -1.782 1.00 86.50 81 GLY A N 1
ATOM 638 C CA . GLY A 1 81 ? 11.525 5.782 -1.140 1.00 86.50 81 GLY A CA 1
ATOM 639 C C . GLY A 1 81 ? 10.329 5.277 -1.939 1.00 86.50 81 GLY A C 1
ATOM 640 O O . GLY A 1 81 ? 10.407 4.941 -3.123 1.00 86.50 81 GLY A O 1
ATOM 641 N N . ILE A 1 82 ? 9.195 5.227 -1.248 1.00 91.31 82 ILE A N 1
ATOM 642 C CA . ILE A 1 82 ? 7.916 4.795 -1.802 1.00 91.31 82 ILE A CA 1
ATOM 643 C C . ILE A 1 82 ? 6.835 5.818 -1.487 1.00 91.31 82 ILE A C 1
ATOM 645 O O . ILE A 1 82 ? 6.873 6.497 -0.458 1.00 91.31 82 ILE A O 1
ATOM 649 N N . LYS A 1 83 ? 5.857 5.920 -2.381 1.00 92.81 83 LYS A N 1
ATOM 650 C CA . LYS A 1 83 ? 4.666 6.753 -2.208 1.00 92.81 83 LYS A CA 1
ATOM 651 C C . LYS A 1 83 ? 3.438 5.862 -2.273 1.00 92.81 83 LYS A C 1
ATOM 653 O O . LYS A 1 83 ? 3.395 4.934 -3.076 1.00 92.81 83 LYS A O 1
ATOM 658 N N . LEU A 1 84 ? 2.443 6.166 -1.448 1.00 94.44 84 LEU A N 1
ATOM 659 C CA . LEU A 1 84 ? 1.135 5.531 -1.522 1.00 94.44 84 LEU A CA 1
ATOM 660 C C . LEU A 1 84 ? 0.134 6.485 -2.152 1.00 94.44 84 LEU A C 1
ATOM 662 O O . LEU A 1 84 ? 0.037 7.640 -1.731 1.00 94.44 84 LEU A O 1
ATOM 666 N N . LEU A 1 85 ? -0.618 5.994 -3.132 1.00 94.06 85 LEU A N 1
ATOM 667 C CA . LEU A 1 85 ? -1.737 6.709 -3.736 1.00 94.06 85 LEU A CA 1
ATOM 668 C C . LEU A 1 85 ? -3.036 5.918 -3.570 1.00 94.06 85 LEU A C 1
ATOM 670 O O . LEU A 1 85 ? -3.036 4.689 -3.599 1.00 94.06 85 LEU A O 1
ATOM 674 N N . SER A 1 86 ? -4.156 6.619 -3.426 1.00 92.69 86 SER A N 1
ATOM 675 C CA . SER A 1 86 ? -5.486 6.022 -3.545 1.00 92.69 86 SER A CA 1
ATOM 676 C C . SER A 1 86 ? -5.777 5.598 -4.986 1.00 92.69 86 SER A C 1
ATOM 678 O O . SER A 1 86 ? -5.025 5.915 -5.909 1.00 92.69 86 SER A O 1
ATOM 680 N N . VAL A 1 87 ? -6.907 4.918 -5.192 1.00 89.25 87 VAL A N 1
ATOM 681 C CA . VAL A 1 87 ? -7.410 4.584 -6.537 1.00 89.25 87 VAL A CA 1
ATOM 682 C C . VAL A 1 87 ? -7.645 5.833 -7.395 1.00 89.25 87 VAL A C 1
ATOM 684 O O . VAL A 1 87 ? -7.425 5.805 -8.600 1.00 89.25 87 VAL A O 1
ATOM 687 N N . ASP A 1 88 ? -7.997 6.955 -6.765 1.00 89.81 88 ASP A N 1
ATOM 688 C CA . ASP A 1 88 ? -8.186 8.247 -7.435 1.00 89.81 88 ASP A CA 1
ATOM 689 C C . ASP A 1 88 ? -6.871 9.026 -7.656 1.00 89.81 88 ASP A C 1
ATOM 691 O O . ASP A 1 88 ? -6.893 10.180 -8.086 1.00 89.81 88 ASP A O 1
ATOM 695 N N . GLY A 1 89 ? -5.715 8.439 -7.326 1.00 90.12 89 GLY A N 1
ATOM 696 C CA . GLY A 1 89 ? -4.403 9.071 -7.493 1.00 90.12 89 GLY A CA 1
ATOM 697 C C . GLY A 1 89 ? -4.050 10.111 -6.423 1.00 90.12 89 GLY A C 1
ATOM 698 O O . GLY A 1 89 ? -3.130 10.907 -6.620 1.00 90.12 89 GLY A O 1
ATOM 699 N N . LEU A 1 90 ? -4.755 10.132 -5.287 1.00 93.31 90 LEU A N 1
ATOM 700 C CA . LEU A 1 90 ? -4.478 11.064 -4.190 1.00 93.31 90 LEU A CA 1
ATOM 701 C C . LEU A 1 90 ? -3.451 10.482 -3.205 1.00 93.31 90 LEU A C 1
ATOM 703 O O . LEU A 1 90 ? -3.546 9.303 -2.872 1.00 93.31 90 LEU A O 1
ATOM 707 N N . PRO A 1 91 ? -2.507 11.282 -2.674 1.00 93.62 91 PRO A N 1
ATOM 708 C CA . PRO A 1 91 ? -1.536 10.797 -1.694 1.00 93.62 91 PRO A CA 1
ATOM 709 C C . PRO A 1 91 ? -2.171 10.257 -0.407 1.00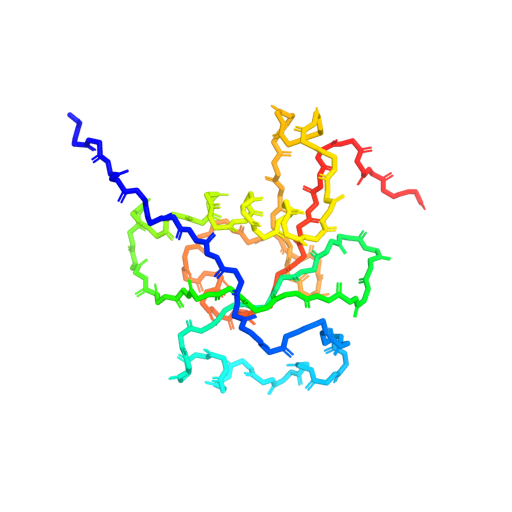 93.62 91 PRO A C 1
ATOM 711 O O . PRO A 1 91 ? -2.967 10.940 0.238 1.00 93.62 91 PRO A O 1
ATOM 714 N N . ILE A 1 92 ? -1.745 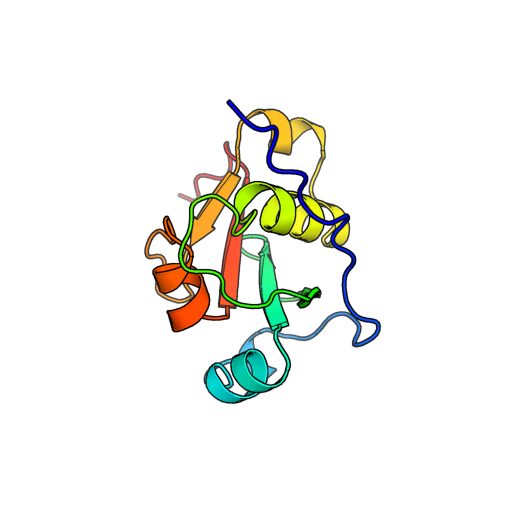9.064 0.011 1.00 94.12 92 ILE A N 1
ATOM 715 C CA . ILE A 1 92 ? -2.066 8.470 1.312 1.00 94.12 92 ILE A CA 1
ATOM 716 C C . ILE A 1 92 ? -0.870 8.692 2.241 1.00 94.12 92 ILE A C 1
ATOM 718 O O . ILE A 1 92 ? 0.163 8.040 2.110 1.00 94.12 92 ILE A O 1
ATOM 722 N N . LEU A 1 93 ? -1.008 9.641 3.170 1.00 91.56 93 LEU A N 1
ATOM 723 C CA . LEU A 1 93 ? 0.084 10.077 4.056 1.00 91.56 93 LEU A CA 1
ATOM 724 C C . LEU A 1 93 ? -0.110 9.673 5.523 1.00 91.56 93 LEU A C 1
ATOM 726 O O . LEU A 1 93 ? 0.803 9.840 6.326 1.00 91.56 93 LEU A O 1
ATOM 730 N N . THR A 1 94 ? -1.296 9.189 5.894 1.00 92.44 94 THR A N 1
ATOM 731 C CA . THR A 1 94 ? -1.662 8.901 7.288 1.00 92.44 94 THR A CA 1
ATOM 732 C C . THR A 1 94 ? -2.383 7.566 7.413 1.00 92.44 94 THR A C 1
ATOM 734 O O . THR A 1 94 ? -2.957 7.061 6.445 1.00 92.44 94 THR A O 1
ATOM 737 N N . ALA A 1 95 ? -2.393 7.010 8.627 1.00 93.75 95 ALA A N 1
ATOM 738 C CA . ALA A 1 95 ? -3.103 5.768 8.929 1.00 93.75 95 ALA A CA 1
ATOM 739 C C . ALA A 1 95 ? -4.605 5.911 8.687 1.00 93.75 95 ALA A C 1
ATOM 741 O O . ALA A 1 95 ? -5.223 5.001 8.154 1.00 93.75 95 ALA A O 1
ATOM 742 N N . ASP A 1 96 ? -5.176 7.070 9.012 1.00 94.06 96 ASP A N 1
ATOM 743 C CA . ASP A 1 96 ? -6.592 7.356 8.777 1.00 94.06 96 ASP A CA 1
ATOM 744 C C . ASP A 1 96 ? -6.917 7.432 7.282 1.00 94.06 96 ASP A C 1
ATOM 746 O O . ASP A 1 96 ? -7.961 6.950 6.850 1.00 94.06 96 ASP A O 1
ATOM 750 N N . ALA A 1 97 ? -6.015 7.995 6.470 1.00 94.44 97 ALA A N 1
ATOM 751 C CA . ALA A 1 97 ? -6.184 8.010 5.021 1.00 94.44 97 ALA A CA 1
ATOM 752 C C . ALA A 1 97 ? -6.100 6.591 4.439 1.00 94.44 97 ALA A C 1
ATOM 754 O O . ALA A 1 97 ? -6.923 6.228 3.598 1.00 94.44 97 ALA A O 1
ATOM 755 N N . LEU A 1 98 ? -5.151 5.774 4.911 1.00 95.44 98 LEU A N 1
ATOM 756 C CA . LEU A 1 98 ? -5.035 4.379 4.490 1.00 95.44 98 LEU A CA 1
ATOM 757 C C . LEU A 1 98 ? -6.250 3.561 4.932 1.00 95.44 98 LEU A C 1
ATOM 759 O O . LEU A 1 98 ? -6.780 2.777 4.149 1.00 95.44 98 LEU A O 1
ATOM 763 N N . ASP A 1 99 ? -6.722 3.773 6.161 1.00 95.44 99 ASP A N 1
ATOM 764 C CA . ASP A 1 99 ? -7.929 3.138 6.668 1.00 95.44 99 ASP A CA 1
ATOM 765 C C . ASP A 1 99 ? -9.125 3.519 5.808 1.00 95.44 99 ASP A C 1
ATOM 767 O O . ASP A 1 99 ? -9.843 2.633 5.365 1.00 95.44 99 ASP A O 1
ATOM 771 N N . ALA A 1 100 ? -9.339 4.802 5.509 1.00 93.88 100 ALA A N 1
ATOM 772 C CA . ALA A 1 100 ? -10.458 5.251 4.686 1.00 93.88 100 ALA A CA 1
ATOM 773 C C . ALA A 1 100 ? -10.511 4.528 3.330 1.00 93.88 100 ALA A C 1
ATOM 775 O O . ALA A 1 100 ? -11.582 4.055 2.951 1.00 93.88 100 ALA A O 1
ATOM 776 N N . GLN A 1 101 ? -9.364 4.396 2.657 1.00 94.56 101 GLN A N 1
ATOM 777 C CA . GLN A 1 101 ? -9.269 3.831 1.310 1.00 94.56 101 GLN A CA 1
ATOM 778 C C . GLN A 1 101 ? -9.239 2.299 1.287 1.00 94.56 101 GLN A C 1
ATOM 780 O O . GLN A 1 101 ? -9.833 1.697 0.402 1.00 94.56 101 GLN A O 1
ATOM 785 N N . ARG A 1 102 ? -8.509 1.658 2.212 1.00 95.62 102 ARG A N 1
ATOM 786 C CA . ARG A 1 102 ? -8.169 0.214 2.238 1.00 95.62 102 ARG A CA 1
ATOM 787 C C . ARG A 1 102 ? -7.547 -0.375 0.964 1.00 95.62 102 ARG A C 1
ATOM 789 O O . ARG A 1 102 ? -7.141 -1.533 0.982 1.00 95.62 102 ARG A O 1
ATOM 796 N N . ILE A 1 103 ? -7.415 0.411 -0.094 1.00 95.06 103 ILE A N 1
ATOM 797 C CA . ILE A 1 103 ? -6.792 0.073 -1.365 1.00 95.06 103 ILE A CA 1
ATOM 798 C C . ILE A 1 103 ? -5.733 1.138 -1.642 1.00 95.06 103 ILE A C 1
ATOM 800 O O . ILE A 1 103 ? -6.034 2.334 -1.591 1.00 95.06 103 ILE A O 1
ATOM 804 N N . ALA A 1 104 ? -4.499 0.720 -1.918 1.00 95.50 104 ALA A N 1
ATOM 805 C CA . ALA A 1 104 ? -3.390 1.635 -2.154 1.00 95.50 104 ALA A CA 1
ATOM 806 C C . ALA A 1 104 ? -2.488 1.170 -3.304 1.00 95.50 104 ALA A C 1
ATOM 808 O O . ALA A 1 104 ? -2.066 0.018 -3.369 1.00 95.50 104 ALA A O 1
ATOM 809 N N . HIS A 1 105 ? -2.136 2.110 -4.175 1.00 94.25 105 HIS A N 1
ATOM 810 C CA . HIS A 1 105 ? -1.079 1.951 -5.161 1.00 94.25 105 HIS A CA 1
ATOM 811 C C . HIS A 1 105 ? 0.260 2.298 -4.519 1.00 94.25 105 HIS A C 1
ATOM 813 O O . HIS A 1 105 ? 0.415 3.378 -3.945 1.00 94.25 105 HIS A O 1
ATOM 819 N N . VAL A 1 106 ? 1.238 1.414 -4.662 1.00 94.00 106 VAL A N 1
ATOM 820 C CA . VAL A 1 106 ? 2.632 1.658 -4.323 1.00 94.00 106 VAL A CA 1
ATOM 821 C C . VAL A 1 106 ? 3.345 2.202 -5.552 1.00 94.00 106 VAL A C 1
ATOM 823 O O . VAL A 1 106 ? 3.444 1.548 -6.591 1.00 94.00 106 VAL A O 1
ATOM 826 N N . LEU A 1 107 ? 3.862 3.416 -5.417 1.00 92.31 107 LEU A N 1
ATOM 827 C CA . LEU A 1 107 ? 4.724 4.057 -6.396 1.00 92.31 107 LEU A CA 1
ATOM 828 C C . LEU A 1 107 ? 6.166 3.976 -5.910 1.00 92.31 107 LEU A C 1
ATOM 830 O O . LEU A 1 107 ? 6.496 4.493 -4.840 1.00 92.31 107 LEU A O 1
ATOM 834 N N . LEU A 1 108 ? 7.017 3.363 -6.727 1.00 89.19 108 LEU A N 1
ATOM 835 C CA . LEU A 1 108 ? 8.464 3.353 -6.534 1.00 89.19 108 LEU A CA 1
ATOM 836 C C . LEU A 1 108 ? 9.043 4.657 -7.092 1.00 89.19 108 LEU A C 1
ATOM 838 O O . LEU A 1 108 ? 8.665 5.081 -8.191 1.00 89.19 108 LEU A O 1
ATOM 842 N N . ASP A 1 109 ? 9.930 5.319 -6.350 1.00 73.50 109 ASP A N 1
ATOM 843 C CA . ASP A 1 109 ? 10.493 6.587 -6.816 1.00 73.50 109 ASP A CA 1
ATOM 844 C C . ASP A 1 109 ? 11.300 6.385 -8.114 1.00 73.50 109 ASP A C 1
ATOM 846 O O . ASP A 1 109 ? 12.041 5.414 -8.271 1.00 73.50 109 ASP A O 1
ATOM 850 N N . GLY A 1 110 ? 11.096 7.280 -9.086 1.00 63.41 110 GLY A N 1
ATOM 851 C CA . GLY A 1 110 ? 11.593 7.131 -10.462 1.00 63.41 110 GLY A CA 1
ATOM 852 C C . GLY A 1 110 ? 10.553 6.621 -11.470 1.00 63.41 110 GLY A C 1
ATOM 853 O O . GLY A 1 110 ? 10.739 6.818 -12.670 1.00 63.41 110 GLY A O 1
ATOM 854 N N . GLN A 1 111 ? 9.418 6.071 -11.020 1.00 59.50 111 GLN A N 1
ATOM 855 C CA . GLN A 1 111 ? 8.258 5.803 -11.879 1.00 59.50 111 GLN A CA 1
ATOM 856 C C . GLN A 1 111 ? 7.369 7.051 -12.006 1.00 59.50 111 GLN A C 1
ATOM 858 O O . GLN A 1 111 ? 6.270 7.122 -11.459 1.00 59.50 111 GLN A O 1
ATOM 863 N N . LEU A 1 112 ? 7.850 8.070 -12.720 1.00 51.66 112 LEU A N 1
ATOM 864 C CA . LEU A 1 112 ? 6.985 9.139 -13.224 1.00 51.66 112 LEU A CA 1
ATOM 865 C C . LEU A 1 112 ? 6.426 8.686 -14.574 1.00 51.66 112 LEU A C 1
ATOM 867 O O . LEU A 1 112 ? 7.189 8.461 -15.512 1.00 51.66 112 LEU A O 1
ATOM 871 N N . TRP A 1 113 ? 5.108 8.536 -14.667 1.00 53.62 113 TRP A N 1
ATOM 872 C CA . TRP A 1 113 ? 4.448 8.306 -15.948 1.00 53.62 113 TRP A CA 1
ATOM 873 C C . TRP A 1 113 ? 4.268 9.659 -16.647 1.00 53.62 113 TRP A C 1
ATOM 875 O O . TRP A 1 113 ? 3.821 10.626 -16.024 1.00 53.62 113 TRP A O 1
ATOM 885 N N . VAL A 1 114 ? 4.673 9.719 -17.915 1.00 46.69 114 VAL A N 1
ATOM 886 C CA . VAL A 1 114 ? 4.334 10.786 -18.874 1.00 46.69 114 VAL A CA 1
ATOM 887 C C . VAL A 1 114 ? 3.030 10.464 -19.579 1.00 46.69 114 VAL A C 1
ATOM 889 O O . VAL A 1 114 ? 2.808 9.266 -19.864 1.00 46.69 114 VAL A O 1
#

pLDDT: mean 87.02, std 11.47, range [43.38, 96.25]

Organism: NCBI:txid2107226

Sequence (114 aa):
MSDVKCPDFQPTDEGLTHVELVLRQEQQLRDRNQVFFMLNGQNEDVYMPWAHQPSDQACILELAQMAALSLSADPDLLVNGIKLLSVDGLPILTADALDAQRIAHVLLDGQLWV